Protein AF-A0A2A5DMH9-F1 (afdb_monomer)

Sequence (87 aa):
MIVYYEFLDFVEKVSIGTKKEDVESILGIPMICSQSTWVYDLVSSKGFPGIPPPSGVTVFTKIEIHFENNVVSRISRGWIDITSPNL

Structure (mmCIF, N/CA/C/O backbone):
data_AF-A0A2A5DMH9-F1
#
_entry.id   AF-A0A2A5DMH9-F1
#
loop_
_atom_site.group_PDB
_atom_site.id
_atom_site.type_symbol
_atom_site.label_atom_id
_atom_site.label_alt_id
_atom_site.label_comp_id
_atom_site.label_asym_id
_atom_site.label_entity_id
_atom_site.label_seq_id
_atom_site.pdbx_PDB_ins_code
_atom_site.Cartn_x
_atom_site.Cartn_y
_atom_site.Cartn_z
_atom_site.occupancy
_atom_site.B_iso_or_equiv
_atom_site.auth_seq_id
_atom_site.auth_comp_id
_atom_site.auth_asym_id
_atom_site.auth_atom_id
_atom_site.pdbx_PDB_model_num
ATOM 1 N N . MET A 1 1 ? 13.552 7.011 7.661 1.00 66.81 1 MET A N 1
ATOM 2 C CA . MET A 1 1 ? 12.809 6.942 6.386 1.00 66.81 1 MET A CA 1
ATOM 3 C C . MET A 1 1 ? 12.944 5.515 5.893 1.00 66.81 1 MET A C 1
ATOM 5 O O . MET A 1 1 ? 14.076 5.085 5.715 1.00 66.81 1 MET A O 1
ATOM 9 N N . ILE A 1 2 ? 11.831 4.790 5.797 1.00 82.00 2 ILE A N 1
ATOM 10 C CA . ILE A 1 2 ? 11.783 3.388 5.353 1.00 82.00 2 ILE A CA 1
ATOM 11 C C . ILE A 1 2 ? 12.185 3.346 3.871 1.00 82.00 2 ILE A C 1
ATOM 13 O O . ILE A 1 2 ? 11.747 4.209 3.101 1.00 82.00 2 ILE A O 1
ATOM 17 N N . VAL A 1 3 ? 13.058 2.416 3.476 1.00 90.19 3 VAL A N 1
ATOM 18 C CA . VAL A 1 3 ? 13.439 2.267 2.057 1.00 90.19 3 VAL A CA 1
ATOM 19 C C . VAL A 1 3 ? 12.421 1.413 1.300 1.00 90.19 3 VAL A C 1
ATOM 21 O O . VAL A 1 3 ? 11.615 0.718 1.908 1.00 90.19 3 VAL A O 1
ATOM 24 N N . TYR A 1 4 ? 12.459 1.446 -0.034 1.00 90.62 4 TYR A N 1
ATOM 25 C CA . TYR A 1 4 ? 11.459 0.793 -0.886 1.00 90.62 4 TYR A CA 1
ATOM 26 C C . TYR A 1 4 ? 11.195 -0.675 -0.513 1.00 90.62 4 TYR A C 1
ATOM 28 O O . TYR A 1 4 ? 10.060 -1.042 -0.238 1.00 90.62 4 TYR A O 1
ATOM 36 N N . TYR A 1 5 ? 12.244 -1.498 -0.436 1.00 88.88 5 TYR A N 1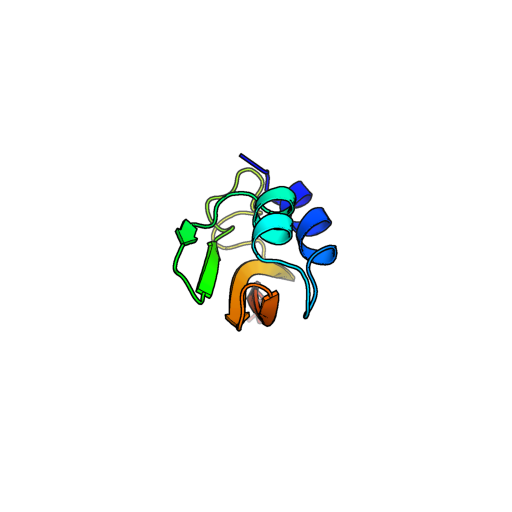
ATOM 37 C CA . TYR A 1 5 ? 12.103 -2.929 -0.154 1.00 88.88 5 TYR A CA 1
ATOM 38 C C . TYR A 1 5 ? 11.592 -3.218 1.265 1.00 88.88 5 TYR A C 1
ATOM 40 O O . TYR A 1 5 ? 10.744 -4.083 1.435 1.00 88.88 5 TYR A O 1
ATOM 48 N N . GLU A 1 6 ? 12.021 -2.443 2.266 1.00 90.88 6 GLU A N 1
ATOM 49 C CA . GLU A 1 6 ? 11.482 -2.554 3.630 1.00 90.88 6 GLU A CA 1
ATOM 50 C C . GLU A 1 6 ? 9.989 -2.203 3.665 1.00 90.88 6 GLU A C 1
ATOM 52 O O . GLU A 1 6 ? 9.208 -2.843 4.367 1.00 90.88 6 GLU A O 1
ATOM 57 N N . PHE A 1 7 ? 9.572 -1.204 2.880 1.00 93.31 7 PHE A N 1
ATOM 58 C CA . PHE A 1 7 ? 8.166 -0.833 2.775 1.00 93.31 7 PHE A CA 1
ATOM 59 C C . PHE A 1 7 ? 7.328 -1.975 2.192 1.00 93.31 7 PHE A C 1
ATOM 61 O O . PHE A 1 7 ? 6.230 -2.231 2.688 1.00 93.31 7 PHE A O 1
ATOM 68 N N . LEU A 1 8 ? 7.842 -2.680 1.175 1.00 91.81 8 LEU A N 1
ATOM 69 C CA . LEU A 1 8 ? 7.170 -3.850 0.599 1.00 91.81 8 LEU A CA 1
ATOM 70 C C . LEU A 1 8 ? 6.963 -4.965 1.634 1.00 91.81 8 LEU A C 1
ATOM 72 O O . LEU A 1 8 ? 5.905 -5.582 1.654 1.00 91.81 8 LEU A O 1
ATOM 76 N N . ASP A 1 9 ? 7.917 -5.183 2.536 1.00 92.38 9 ASP A N 1
ATOM 77 C CA . ASP A 1 9 ? 7.767 -6.191 3.594 1.00 92.38 9 ASP A CA 1
ATOM 78 C C . ASP A 1 9 ? 6.773 -5.753 4.682 1.00 92.38 9 ASP A C 1
ATOM 80 O O . ASP A 1 9 ? 6.071 -6.570 5.288 1.00 92.38 9 ASP A O 1
ATOM 84 N N . PHE A 1 10 ? 6.710 -4.454 4.976 1.00 93.50 10 PHE A N 1
ATOM 85 C CA . PHE A 1 10 ? 5.842 -3.922 6.026 1.00 93.50 10 PHE A CA 1
ATOM 86 C C . PHE A 1 10 ? 4.396 -3.746 5.580 1.00 93.50 10 PHE A C 1
ATOM 88 O O . PHE A 1 10 ? 3.490 -3.931 6.395 1.00 93.50 10 PHE A O 1
ATOM 95 N N . VAL A 1 11 ? 4.157 -3.436 4.306 1.00 93.56 11 VAL A N 1
ATOM 96 C CA . VAL A 1 11 ? 2.800 -3.221 3.788 1.00 93.56 11 VAL A CA 1
ATOM 97 C C . VAL A 1 11 ? 1.935 -4.478 3.863 1.00 93.56 11 VAL A C 1
ATOM 99 O O . VAL A 1 11 ? 0.728 -4.373 4.077 1.00 93.56 11 VAL A O 1
ATOM 102 N N . GLU A 1 12 ? 2.548 -5.660 3.813 1.00 92.69 12 GLU A N 1
ATOM 103 C CA . GLU A 1 12 ? 1.867 -6.948 3.995 1.00 92.69 12 GLU A CA 1
ATOM 104 C C . GLU A 1 12 ? 1.362 -7.173 5.432 1.00 92.69 12 GLU A C 1
ATOM 106 O O . GLU A 1 12 ? 0.488 -8.007 5.664 1.00 92.69 12 GLU A O 1
ATOM 111 N N . LYS A 1 13 ? 1.854 -6.404 6.414 1.00 94.44 13 LYS A N 1
ATOM 112 C CA . LYS A 1 13 ? 1.384 -6.464 7.812 1.00 94.44 13 LYS A CA 1
ATOM 113 C C . LYS A 1 13 ? 0.129 -5.624 8.053 1.00 94.44 13 LYS A C 1
ATOM 115 O O . LYS A 1 13 ? -0.491 -5.749 9.109 1.00 94.44 13 LYS A O 1
ATOM 120 N N . VAL A 1 14 ? -0.244 -4.761 7.107 1.00 95.62 14 VAL A N 1
ATOM 121 C CA . VAL A 1 14 ? -1.424 -3.900 7.218 1.00 95.62 14 VAL A CA 1
ATOM 122 C C . VAL A 1 14 ? -2.613 -4.555 6.528 1.00 95.62 14 VAL A C 1
ATOM 124 O O . VAL A 1 14 ? -2.568 -4.903 5.348 1.00 95.62 14 VAL A O 1
ATOM 127 N N . SER A 1 15 ? -3.713 -4.695 7.262 1.00 97.00 15 SER A N 1
ATOM 128 C CA . SER A 1 15 ? -4.934 -5.341 6.783 1.00 97.00 15 SER A CA 1
ATOM 129 C C . SER A 1 15 ? -6.176 -4.556 7.198 1.00 97.00 15 SER A C 1
ATOM 131 O O . SER A 1 15 ? -6.112 -3.603 7.975 1.00 97.00 15 SER A O 1
ATOM 133 N N . ILE A 1 16 ? -7.329 -4.924 6.638 1.00 97.00 16 ILE A N 1
ATOM 134 C CA . ILE A 1 16 ? -8.612 -4.350 7.058 1.00 97.00 16 ILE A CA 1
ATOM 135 C C . ILE A 1 16 ? -8.816 -4.658 8.548 1.00 97.00 16 ILE A C 1
ATOM 137 O O . ILE A 1 16 ? -8.633 -5.792 8.984 1.00 97.00 16 ILE A O 1
ATOM 141 N N . GLY A 1 17 ? -9.183 -3.639 9.322 1.00 97.38 17 GLY A N 1
ATOM 142 C CA . GLY A 1 17 ? -9.321 -3.705 10.777 1.00 97.38 17 GLY A CA 1
ATOM 143 C C . GLY A 1 17 ? -8.068 -3.311 11.566 1.00 97.38 17 GLY A C 1
ATOM 144 O O . GLY A 1 17 ? -8.181 -3.088 12.771 1.00 97.38 17 GLY A O 1
ATOM 145 N N . THR A 1 18 ? -6.896 -3.161 10.931 1.00 97.44 18 THR A N 1
ATOM 146 C CA . THR A 1 18 ? -5.697 -2.631 11.607 1.00 97.44 18 THR A CA 1
ATOM 147 C C . THR A 1 18 ? -5.978 -1.222 12.140 1.00 97.44 18 THR A C 1
ATOM 149 O O .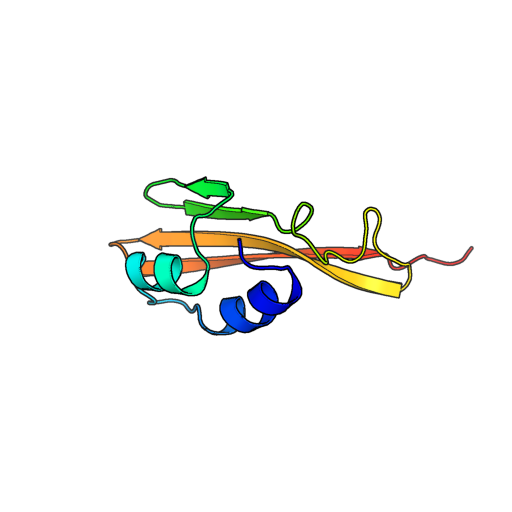 THR A 1 18 ? -6.609 -0.414 11.454 1.00 97.44 18 THR A O 1
ATOM 152 N N . LYS A 1 19 ? -5.540 -0.899 13.362 1.00 97.31 19 LYS 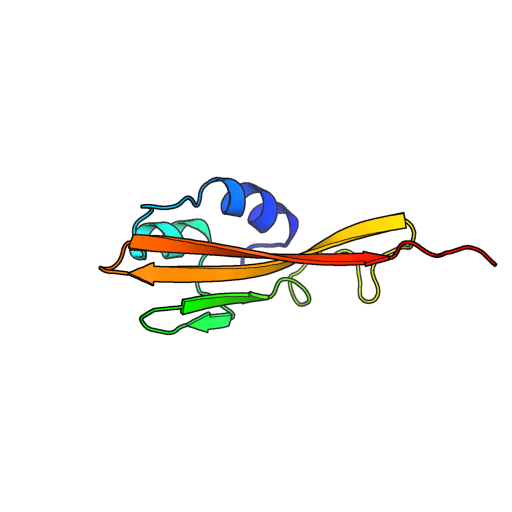A N 1
ATOM 153 C CA . LYS A 1 19 ? -5.750 0.443 13.922 1.00 97.31 19 LYS A CA 1
ATOM 154 C C . LYS A 1 19 ? -4.863 1.461 13.222 1.00 97.31 19 LYS A C 1
ATOM 156 O O . LYS A 1 19 ? -3.735 1.158 12.849 1.00 97.31 19 LYS A O 1
ATOM 161 N N . LYS A 1 20 ? -5.348 2.694 13.111 1.00 95.19 20 LYS A N 1
ATOM 162 C CA . LYS A 1 20 ? -4.614 3.808 12.498 1.00 95.19 20 LYS A CA 1
ATOM 163 C C . LYS A 1 20 ? -3.230 4.031 13.122 1.00 95.19 20 LYS A C 1
ATOM 165 O O . LYS A 1 20 ? -2.263 4.222 12.397 1.00 95.19 20 LYS A O 1
ATOM 170 N N . GLU A 1 21 ? -3.138 3.930 14.445 1.00 95.50 21 GLU A N 1
ATOM 171 C CA . GLU A 1 21 ? -1.879 4.045 15.198 1.00 95.50 21 GLU A CA 1
ATOM 172 C C . GLU A 1 21 ? -0.896 2.910 14.863 1.00 95.50 21 GLU A C 1
ATOM 174 O O . GLU A 1 21 ? 0.295 3.152 14.677 1.00 95.50 21 GLU A O 1
ATOM 179 N N . ASP A 1 22 ? -1.396 1.680 14.704 1.00 96.56 22 ASP A N 1
ATOM 180 C CA . ASP A 1 22 ? -0.570 0.535 14.311 1.00 96.56 22 ASP A CA 1
ATOM 181 C C . ASP A 1 22 ? -0.056 0.708 12.874 1.00 96.56 22 ASP A C 1
ATOM 183 O O . ASP A 1 22 ? 1.108 0.424 12.596 1.00 96.56 22 ASP A O 1
ATOM 187 N N . VAL A 1 23 ? -0.889 1.228 11.961 1.00 95.38 23 VAL A N 1
ATOM 188 C CA . VAL A 1 23 ? -0.462 1.548 10.586 1.00 95.38 23 VAL A CA 1
ATOM 189 C C . VAL A 1 23 ? 0.671 2.570 10.596 1.00 95.38 23 VAL A C 1
ATOM 191 O O . VAL A 1 23 ? 1.653 2.383 9.879 1.00 95.38 23 VAL A O 1
ATOM 194 N N . GLU A 1 24 ? 0.575 3.612 11.423 1.00 93.94 24 GLU A N 1
ATOM 195 C CA . GLU A 1 24 ? 1.642 4.607 11.575 1.00 93.94 24 GLU A CA 1
ATOM 196 C C . GLU A 1 24 ?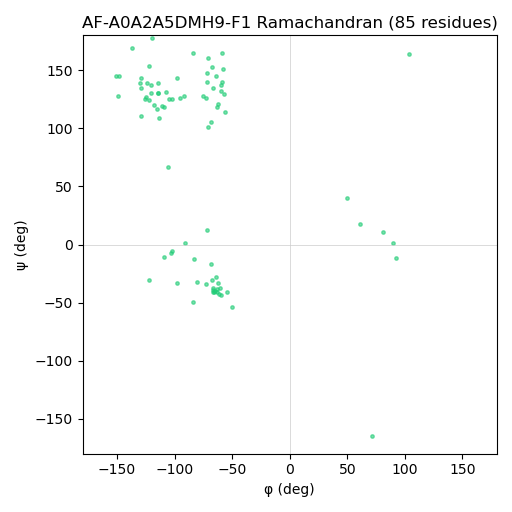 2.932 3.976 12.098 1.00 93.94 24 GLU A C 1
ATOM 198 O O . GLU A 1 24 ? 4.014 4.253 11.585 1.00 93.94 24 GLU A O 1
ATOM 203 N N . SER A 1 25 ? 2.825 3.078 13.080 1.00 94.00 25 SER A N 1
ATOM 204 C CA . SER A 1 25 ? 3.990 2.376 13.621 1.00 94.00 25 SER A CA 1
ATOM 205 C C . SER A 1 25 ? 4.629 1.415 12.613 1.00 94.00 25 SER A C 1
ATOM 207 O O . SER A 1 25 ? 5.833 1.175 12.700 1.00 94.00 25 SER A O 1
ATOM 209 N N . ILE A 1 26 ? 3.848 0.834 11.698 1.00 93.88 26 ILE A N 1
ATOM 210 C CA . ILE A 1 26 ? 4.327 -0.147 10.713 1.00 93.88 26 ILE A CA 1
ATOM 211 C C . ILE A 1 26 ? 4.921 0.551 9.483 1.00 93.88 26 ILE A C 1
ATOM 213 O O . ILE A 1 26 ? 6.016 0.203 9.045 1.00 93.88 26 ILE A O 1
ATOM 217 N N . LEU A 1 27 ? 4.196 1.514 8.910 1.00 93.25 27 LEU A N 1
ATOM 218 C CA . LEU A 1 27 ? 4.530 2.147 7.626 1.00 93.25 27 LEU A CA 1
ATOM 219 C C . LEU A 1 27 ? 5.145 3.539 7.774 1.00 93.25 27 LEU A C 1
ATOM 221 O O . LEU A 1 27 ? 5.598 4.125 6.789 1.00 93.25 27 LEU A O 1
ATOM 225 N N . GLY A 1 28 ? 5.169 4.080 8.988 1.00 91.31 28 GLY A N 1
ATOM 226 C CA . GLY A 1 28 ? 5.568 5.453 9.238 1.00 91.31 28 GLY A CA 1
ATOM 227 C C . GLY A 1 28 ? 4.536 6.465 8.742 1.00 91.31 28 GLY A C 1
ATOM 228 O O . GLY A 1 28 ? 3.377 6.156 8.442 1.00 91.31 28 GLY A O 1
ATOM 229 N N . ILE A 1 29 ? 4.996 7.711 8.652 1.00 90.75 29 ILE A N 1
ATOM 230 C CA . ILE A 1 29 ? 4.171 8.860 8.286 1.00 90.75 29 ILE A CA 1
ATOM 231 C C . ILE A 1 29 ? 3.902 8.837 6.770 1.00 90.75 29 ILE A C 1
ATOM 233 O O . ILE A 1 29 ? 4.857 8.763 5.990 1.00 90.75 29 ILE A O 1
ATOM 237 N N . PRO A 1 30 ? 2.633 8.920 6.331 1.00 92.81 30 PRO A N 1
ATOM 238 C CA . PRO A 1 30 ? 2.290 8.973 4.914 1.00 92.81 30 PRO A CA 1
ATOM 239 C C . PRO A 1 30 ? 2.688 10.310 4.279 1.00 92.81 30 PRO A C 1
ATOM 241 O O . PRO A 1 30 ? 2.813 11.331 4.954 1.00 92.81 30 PRO A O 1
ATOM 244 N N . MET A 1 31 ? 2.800 10.326 2.949 1.00 91.44 31 MET A N 1
ATOM 245 C CA . MET A 1 31 ? 3.018 11.562 2.191 1.00 91.44 31 MET A CA 1
ATOM 246 C C . MET A 1 31 ? 1.801 12.490 2.279 1.00 91.44 31 MET A C 1
ATOM 248 O O . MET A 1 31 ? 1.947 13.700 2.433 1.00 91.44 31 MET A O 1
ATOM 252 N N . ILE A 1 32 ? 0.596 11.917 2.207 1.00 91.62 32 ILE A N 1
ATOM 253 C CA . ILE A 1 32 ? -0.658 12.637 2.444 1.00 91.62 32 ILE A CA 1
ATOM 254 C C . ILE A 1 32 ? -1.305 12.037 3.685 1.00 91.62 32 ILE A C 1
ATOM 256 O O . ILE A 1 32 ? -1.690 10.868 3.686 1.00 91.62 32 ILE A O 1
ATOM 260 N N . CYS A 1 33 ? -1.443 12.851 4.730 1.00 93.19 33 CYS A N 1
ATOM 261 C CA . CYS A 1 33 ? -2.047 12.462 5.998 1.00 93.19 33 CYS A CA 1
ATOM 262 C C . CYS A 1 33 ? -3.362 13.220 6.209 1.00 93.19 33 CYS A C 1
ATOM 264 O O . CYS A 1 33 ? -3.354 14.422 6.470 1.00 93.19 33 CYS A O 1
ATOM 266 N N . SER A 1 34 ? -4.499 12.530 6.107 1.00 93.50 34 SER A N 1
ATOM 267 C CA . SER A 1 34 ? -5.807 13.072 6.495 1.00 93.50 34 SER A CA 1
ATOM 268 C C . SER A 1 34 ? -6.455 12.246 7.614 1.00 93.50 34 SER A C 1
ATOM 270 O O . SER A 1 34 ? -5.907 11.240 8.082 1.00 93.50 34 SER A O 1
ATOM 272 N N . GLN A 1 35 ? -7.628 12.668 8.095 1.00 90.88 35 GLN A N 1
ATOM 273 C CA . GLN A 1 35 ? -8.345 11.909 9.123 1.00 90.88 35 GLN A CA 1
ATOM 274 C C . GLN A 1 35 ? -8.820 10.543 8.614 1.00 90.88 35 GLN A C 1
ATOM 276 O O . GLN A 1 35 ? -8.675 9.557 9.334 1.00 90.88 35 GLN A O 1
ATOM 281 N N . SER A 1 36 ? -9.313 10.473 7.379 1.00 94.81 36 SER A N 1
ATOM 282 C CA . SER A 1 36 ? -9.953 9.283 6.811 1.00 94.81 36 SER A CA 1
ATOM 283 C C . SER A 1 36 ? -9.132 8.589 5.732 1.00 94.81 36 SER A C 1
ATOM 285 O O . SER A 1 36 ? -9.509 7.511 5.289 1.00 94.81 36 SER A O 1
ATOM 287 N N . THR A 1 37 ? -8.052 9.184 5.227 1.00 96.94 37 THR A N 1
ATOM 288 C CA . THR A 1 37 ? -7.290 8.611 4.106 1.00 96.94 37 THR A CA 1
ATOM 289 C C . THR A 1 37 ? -5.816 8.968 4.189 1.00 96.94 37 THR A C 1
ATOM 291 O O . THR A 1 37 ? -5.462 10.146 4.303 1.00 96.94 37 THR A O 1
ATOM 294 N N . TRP A 1 38 ? -4.961 7.955 4.113 1.00 97.19 38 TRP A N 1
ATOM 295 C CA . TRP A 1 38 ? -3.511 8.082 4.052 1.00 97.19 38 TRP A CA 1
ATOM 296 C C . TRP A 1 38 ? -2.985 7.596 2.716 1.00 97.19 38 TRP A C 1
ATOM 298 O O . TRP A 1 38 ? -3.429 6.568 2.211 1.00 97.19 38 TRP A O 1
ATOM 308 N N . VAL A 1 39 ? -2.023 8.326 2.161 1.00 96.38 39 VAL A N 1
ATOM 309 C CA . VAL A 1 39 ? -1.383 7.978 0.891 1.00 96.38 39 VAL A CA 1
ATOM 310 C C . VAL A 1 39 ? 0.120 7.893 1.076 1.00 96.38 39 VAL A C 1
ATOM 312 O O . VAL A 1 39 ? 0.755 8.852 1.520 1.00 96.38 39 VAL A O 1
ATOM 315 N N . TYR A 1 40 ? 0.681 6.766 0.663 1.00 94.56 40 TYR A N 1
ATOM 316 C CA . TYR A 1 40 ? 2.113 6.544 0.570 1.00 94.56 40 TYR A CA 1
ATOM 317 C C . TYR A 1 40 ? 2.482 6.455 -0.907 1.00 94.56 40 TYR A C 1
ATOM 319 O O . TYR A 1 40 ? 1.979 5.588 -1.624 1.00 94.56 40 TYR A O 1
ATOM 327 N N . ASP A 1 41 ? 3.337 7.372 -1.347 1.00 93.06 41 ASP A N 1
ATOM 328 C CA . ASP A 1 41 ? 3.962 7.346 -2.665 1.00 93.06 41 ASP A CA 1
ATOM 329 C C . ASP A 1 41 ? 5.396 6.834 -2.502 1.00 93.06 41 ASP A C 1
ATOM 331 O O . ASP A 1 41 ? 6.163 7.347 -1.683 1.00 93.06 41 ASP A O 1
ATOM 335 N N . LEU A 1 42 ? 5.728 5.782 -3.244 1.00 91.50 42 LEU A N 1
ATOM 336 C CA . LEU A 1 42 ? 7.009 5.090 -3.164 1.00 91.50 42 LEU A CA 1
ATOM 337 C C . LEU A 1 42 ? 7.954 5.458 -4.304 1.00 91.50 42 LEU A C 1
ATOM 339 O O . LEU A 1 42 ? 9.113 5.045 -4.292 1.00 91.50 42 LEU A O 1
ATOM 343 N N . VAL A 1 43 ? 7.491 6.244 -5.277 1.00 88.94 43 VAL A N 1
ATOM 344 C CA . VAL A 1 43 ? 8.269 6.616 -6.463 1.00 88.94 43 VAL A CA 1
ATOM 345 C C . VAL A 1 43 ? 9.519 7.417 -6.079 1.00 88.94 43 VAL A C 1
ATOM 347 O O . VAL A 1 43 ? 10.571 7.275 -6.700 1.00 88.94 43 VAL A O 1
ATOM 350 N N . SER A 1 44 ? 9.437 8.215 -5.010 1.00 85.00 44 SER A N 1
ATOM 351 C CA . SER A 1 44 ? 10.573 8.958 -4.448 1.00 85.00 44 SER A CA 1
ATOM 352 C C . SER A 1 44 ? 11.344 8.199 -3.361 1.00 85.00 44 SER A C 1
ATOM 354 O O . SER A 1 44 ? 12.277 8.753 -2.773 1.00 85.00 44 SER A O 1
ATOM 356 N N . SER A 1 45 ? 10.962 6.962 -3.032 1.00 87.12 45 SER A N 1
ATOM 357 C CA . SER A 1 45 ? 11.631 6.191 -1.984 1.00 87.12 45 SER A CA 1
ATOM 358 C C . SER A 1 45 ? 13.017 5.739 -2.436 1.00 87.12 45 SER A C 1
ATOM 360 O O . SER A 1 45 ? 13.230 5.280 -3.560 1.00 87.12 45 SER A O 1
ATOM 362 N N . LYS A 1 46 ? 13.987 5.801 -1.521 1.00 87.12 46 LYS A N 1
ATOM 363 C CA . LYS A 1 46 ? 15.317 5.233 -1.763 1.00 87.12 46 LYS A CA 1
ATOM 364 C C . LYS A 1 46 ? 15.182 3.740 -2.089 1.00 87.12 46 LYS A C 1
ATOM 366 O O . LYS A 1 46 ? 14.551 3.002 -1.337 1.00 87.12 46 LYS A O 1
ATOM 371 N N . GLY A 1 47 ? 15.805 3.303 -3.183 1.00 85.25 47 GLY A N 1
ATOM 372 C CA . GLY A 1 47 ? 15.747 1.912 -3.647 1.00 85.25 47 GLY A CA 1
ATOM 373 C C . GLY A 1 47 ? 14.588 1.597 -4.597 1.00 85.25 47 GLY A C 1
ATOM 374 O O . GLY A 1 47 ? 14.484 0.449 -5.021 1.00 85.25 47 GLY A O 1
ATOM 375 N N . PHE A 1 48 ? 13.756 2.583 -4.956 1.00 88.38 48 PHE A N 1
ATOM 376 C CA . PHE A 1 48 ? 12.774 2.440 -6.031 1.00 88.38 48 PHE A CA 1
ATOM 377 C C . PHE A 1 48 ? 13.484 2.088 -7.359 1.00 88.38 48 PHE A C 1
ATOM 379 O O . PHE A 1 48 ? 14.541 2.662 -7.639 1.00 88.38 48 PHE A O 1
ATOM 386 N N . PRO A 1 49 ? 12.943 1.177 -8.194 1.00 83.06 49 PRO A N 1
ATOM 387 C CA . PRO A 1 49 ? 13.645 0.611 -9.356 1.00 83.06 49 PRO A CA 1
ATOM 388 C C . PRO A 1 49 ? 13.847 1.569 -10.550 1.00 83.06 49 PRO A C 1
ATOM 390 O O . PRO A 1 49 ? 14.259 1.127 -11.617 1.00 83.06 49 PRO A O 1
ATOM 393 N N . GLY A 1 50 ? 13.618 2.874 -10.378 1.00 75.50 50 GLY A N 1
ATOM 394 C CA . GLY A 1 50 ? 13.817 3.905 -11.402 1.00 75.50 50 GLY A CA 1
ATOM 395 C C . GLY A 1 50 ? 12.519 4.406 -12.038 1.00 75.50 50 GLY A C 1
ATOM 396 O O . GLY A 1 50 ? 11.465 3.794 -11.894 1.00 75.50 50 GLY A O 1
ATOM 397 N N . ILE A 1 51 ? 12.596 5.558 -12.717 1.00 72.56 51 ILE A N 1
ATOM 398 C CA . ILE A 1 51 ? 11.472 6.214 -13.403 1.00 72.56 51 ILE A CA 1
ATOM 399 C C . ILE A 1 51 ? 11.908 6.538 -14.846 1.00 72.56 51 ILE A C 1
ATOM 401 O O . ILE A 1 51 ? 12.745 7.425 -15.023 1.00 72.56 51 ILE A O 1
ATOM 405 N N . PRO A 1 52 ? 11.361 5.869 -15.877 1.00 67.50 52 PRO A N 1
ATOM 406 C CA . PRO A 1 52 ? 10.455 4.727 -15.782 1.00 67.50 52 PRO A CA 1
ATOM 407 C C . PRO A 1 52 ? 11.164 3.483 -15.211 1.00 67.50 52 PRO A C 1
ATOM 409 O O . PRO A 1 52 ? 12.382 3.356 -15.360 1.00 67.50 52 PRO A O 1
ATOM 412 N N . PRO A 1 53 ? 10.433 2.565 -14.558 1.00 70.81 53 PRO A N 1
ATOM 413 C CA . PRO A 1 53 ? 10.997 1.275 -14.186 1.00 70.81 53 PRO A CA 1
ATOM 414 C C . PRO A 1 53 ? 11.500 0.475 -15.410 1.00 70.81 53 PRO A C 1
ATOM 416 O O . PRO A 1 53 ? 11.180 0.813 -16.552 1.00 70.81 53 PRO A O 1
ATOM 419 N N . PRO A 1 54 ? 12.316 -0.576 -15.211 1.00 74.38 54 PRO A N 1
ATOM 420 C CA . PRO A 1 54 ? 12.794 -1.409 -16.312 1.00 74.38 54 PRO A CA 1
ATOM 421 C C . PRO A 1 54 ? 11.632 -2.038 -17.099 1.00 74.38 54 PRO A C 1
ATOM 423 O O . PRO A 1 54 ? 10.567 -2.309 -1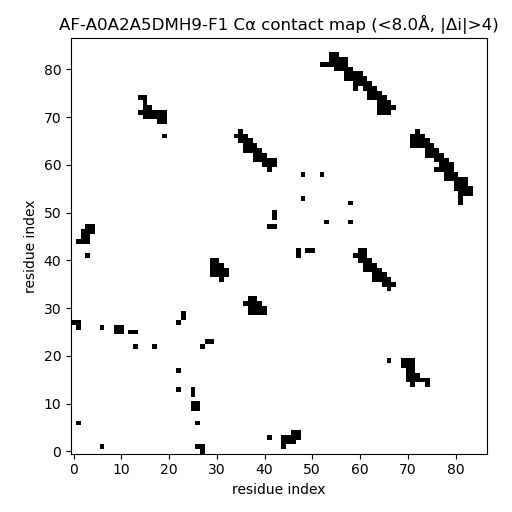6.550 1.00 74.38 54 PRO A O 1
ATOM 426 N N . SER A 1 55 ? 11.825 -2.304 -18.391 1.00 78.00 55 SER A N 1
ATOM 427 C CA . SER A 1 55 ? 10.835 -3.048 -19.179 1.00 78.00 55 SER A CA 1
ATOM 428 C C . SER A 1 55 ? 10.667 -4.480 -18.659 1.00 78.00 55 SER A C 1
ATOM 430 O O . SER A 1 55 ? 11.634 -5.123 -18.253 1.00 78.00 55 SER A O 1
ATOM 432 N N . GLY A 1 56 ? 9.442 -4.999 -18.727 1.00 77.75 56 GLY A N 1
ATOM 433 C CA . GLY A 1 56 ? 9.093 -6.363 -18.330 1.00 77.75 56 GLY A CA 1
ATOM 434 C C . GLY A 1 56 ? 8.885 -6.558 -16.827 1.00 77.75 56 GLY A C 1
ATOM 435 O O . GLY A 1 56 ? 8.791 -7.702 -16.388 1.00 77.75 56 GLY A O 1
ATOM 436 N N . VAL A 1 57 ? 8.817 -5.480 -16.039 1.00 80.19 57 VAL A N 1
ATOM 437 C CA . VAL A 1 57 ? 8.514 -5.546 -14.603 1.00 80.19 57 VAL A CA 1
ATOM 438 C C . VAL A 1 57 ? 7.315 -4.684 -14.232 1.00 80.19 57 VAL A C 1
ATOM 440 O O . VAL A 1 57 ? 7.167 -3.543 -14.671 1.00 80.19 57 VAL A O 1
ATOM 443 N N . THR A 1 58 ? 6.491 -5.246 -13.351 1.00 84.25 58 THR A N 1
ATOM 444 C CA . THR A 1 58 ? 5.440 -4.538 -12.630 1.00 84.25 58 THR A CA 1
ATOM 445 C C . THR A 1 58 ? 6.002 -4.043 -11.302 1.00 84.25 58 THR A C 1
ATOM 447 O O . THR A 1 58 ? 6.577 -4.811 -10.531 1.00 84.25 58 THR A O 1
ATOM 450 N N . VAL A 1 59 ? 5.845 -2.754 -11.025 1.00 89.50 59 VAL A N 1
ATOM 451 C CA . VAL A 1 59 ? 6.453 -2.081 -9.876 1.00 89.50 59 VAL A CA 1
ATOM 452 C C . VAL A 1 59 ? 5.376 -1.476 -8.992 1.00 89.50 59 VAL A C 1
ATOM 454 O O . VAL A 1 59 ? 4.496 -0.762 -9.471 1.00 89.50 59 VAL A O 1
ATOM 457 N N . PHE A 1 60 ? 5.457 -1.740 -7.689 1.00 91.69 60 PHE A N 1
ATOM 458 C CA . PHE A 1 60 ? 4.571 -1.134 -6.699 1.0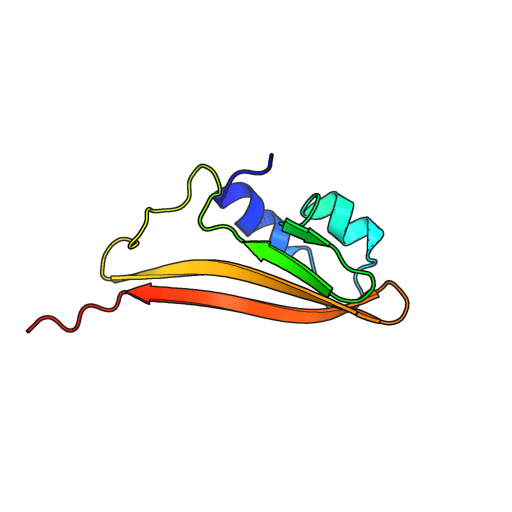0 91.69 60 PHE A CA 1
ATOM 459 C C . PHE A 1 60 ? 4.935 0.332 -6.507 1.00 91.69 60 PHE A C 1
ATOM 461 O O . PHE A 1 60 ? 6.096 0.627 -6.221 1.00 91.69 60 PHE A O 1
ATOM 468 N N . THR A 1 61 ? 3.979 1.245 -6.653 1.00 92.69 61 THR A N 1
ATOM 469 C CA . THR A 1 61 ? 4.266 2.690 -6.653 1.00 92.69 61 THR A CA 1
ATOM 470 C C . THR A 1 61 ? 3.512 3.465 -5.596 1.00 92.69 61 THR A C 1
ATOM 472 O O . THR A 1 61 ? 4.016 4.472 -5.108 1.00 92.69 61 THR A O 1
ATOM 475 N N . LYS A 1 62 ? 2.316 3.011 -5.226 1.00 94.00 62 LYS A N 1
ATOM 476 C CA . LYS A 1 62 ? 1.444 3.750 -4.318 1.00 94.00 62 LYS A CA 1
ATOM 477 C C . LYS A 1 62 ? 0.613 2.795 -3.479 1.00 94.00 62 LYS A C 1
ATOM 479 O O . LYS A 1 62 ? 0.116 1.786 -3.978 1.00 94.00 62 LYS A O 1
ATOM 484 N N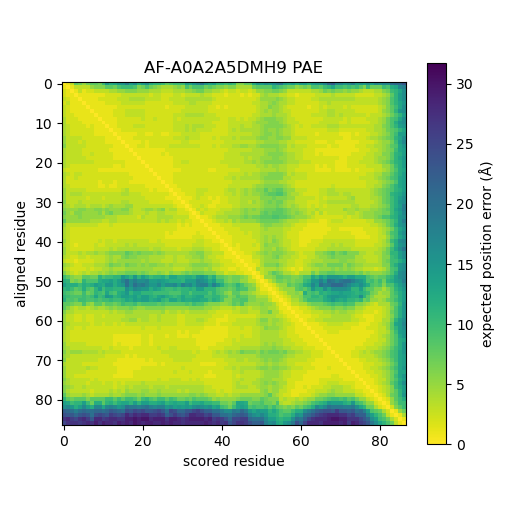 . ILE A 1 63 ? 0.356 3.175 -2.236 1.00 95.81 63 ILE A N 1
ATOM 485 C CA . ILE A 1 63 ? -0.743 2.616 -1.451 1.00 95.81 63 IL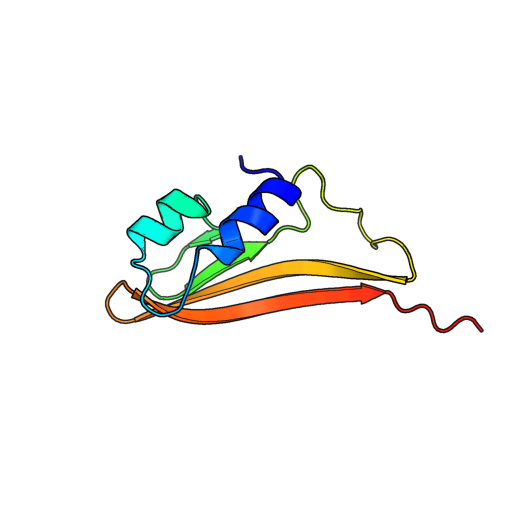E A CA 1
ATOM 486 C C . ILE A 1 63 ? -1.578 3.731 -0.843 1.00 95.81 63 ILE A C 1
ATOM 488 O O . ILE A 1 63 ? -1.066 4.746 -0.373 1.00 95.81 63 ILE A O 1
ATOM 492 N N . GLU A 1 64 ? -2.885 3.531 -0.874 1.00 97.31 64 GLU A N 1
ATOM 493 C CA . GLU A 1 64 ? -3.873 4.407 -0.273 1.00 97.31 64 GLU A CA 1
ATOM 494 C C . GLU A 1 64 ? -4.702 3.606 0.729 1.00 97.31 64 GLU A C 1
ATOM 496 O O . GLU A 1 64 ? -5.254 2.553 0.403 1.00 97.31 64 GLU A O 1
ATOM 501 N N . ILE A 1 65 ? -4.738 4.085 1.967 1.00 97.56 65 ILE A N 1
ATOM 502 C CA . ILE A 1 65 ? -5.365 3.420 3.105 1.00 97.56 65 ILE A CA 1
ATOM 503 C C . ILE A 1 65 ? -6.484 4.324 3.601 1.00 97.56 65 ILE A C 1
ATOM 505 O O . ILE A 1 65 ? -6.232 5.458 4.005 1.00 97.56 65 ILE A O 1
ATOM 509 N N . HIS A 1 66 ? -7.714 3.826 3.582 1.00 97.69 66 HIS A N 1
ATOM 510 C CA . HIS A 1 66 ? -8.863 4.529 4.136 1.00 97.69 66 HIS A CA 1
ATOM 511 C C . HIS A 1 66 ? -9.164 4.023 5.542 1.00 97.69 66 HIS A C 1
ATOM 513 O O . HIS A 1 66 ? -9.052 2.827 5.821 1.00 97.69 66 HIS A O 1
ATOM 519 N N . PHE A 1 67 ? -9.574 4.946 6.404 1.00 97.44 67 PHE A N 1
ATOM 520 C CA . PHE A 1 67 ? -9.916 4.685 7.790 1.00 97.44 67 PHE A CA 1
ATOM 521 C C . PHE A 1 67 ? -11.361 5.070 8.072 1.00 97.44 67 PHE A C 1
ATOM 523 O O . PHE A 1 67 ? -11.807 6.159 7.708 1.00 97.44 67 PHE A O 1
ATOM 530 N N . GLU A 1 68 ? -12.048 4.209 8.811 1.00 97.38 68 GLU A N 1
ATOM 531 C CA . GLU A 1 68 ? -13.346 4.478 9.425 1.00 97.38 68 GLU A CA 1
ATOM 532 C C . GLU A 1 68 ? -13.250 4.090 10.899 1.00 97.38 68 GLU A C 1
ATOM 534 O O . GLU A 1 68 ? -12.687 3.050 11.225 1.00 97.38 68 GLU A O 1
ATOM 539 N N . ASN A 1 69 ? -13.744 4.932 11.811 1.00 95.94 69 ASN A N 1
ATOM 540 C CA . ASN A 1 69 ? -13.656 4.687 13.260 1.00 95.94 69 ASN A CA 1
ATOM 541 C C . ASN A 1 69 ? -12.231 4.325 13.746 1.00 95.94 69 ASN A C 1
ATOM 543 O O . ASN A 1 69 ? -12.055 3.449 14.588 1.00 95.94 69 ASN A O 1
ATOM 547 N N . ASN A 1 70 ? -11.210 5.002 13.204 1.00 95.69 70 ASN A N 1
ATOM 548 C CA . ASN A 1 70 ? -9.784 4.788 13.499 1.00 95.69 70 ASN A CA 1
ATOM 549 C C . ASN A 1 70 ? -9.230 3.391 13.160 1.00 95.69 70 ASN A C 1
ATOM 551 O O . ASN A 1 70 ? -8.139 3.043 13.618 1.00 95.69 70 ASN A O 1
ATOM 555 N N . VAL A 1 71 ? -9.921 2.613 12.326 1.00 97.38 71 VAL A N 1
ATOM 556 C CA . VAL A 1 71 ? -9.420 1.341 11.786 1.00 97.38 71 VAL A CA 1
ATOM 557 C C . VAL A 1 71 ? -9.413 1.363 10.264 1.00 97.38 71 VAL A C 1
ATOM 559 O O . VAL A 1 71 ? -10.185 2.090 9.643 1.00 97.38 71 VAL A O 1
ATOM 562 N N . VAL A 1 72 ? -8.529 0.578 9.652 1.00 97.75 72 VAL A N 1
ATOM 563 C CA . VAL A 1 72 ? -8.453 0.437 8.196 1.00 97.75 72 VAL A CA 1
ATOM 564 C C . VAL A 1 72 ? -9.753 -0.171 7.677 1.00 97.75 72 VAL A C 1
ATOM 566 O O . VAL A 1 72 ? -10.084 -1.306 8.016 1.00 97.75 72 VAL A O 1
ATOM 569 N N . SER A 1 73 ? -10.468 0.559 6.827 1.00 98.06 73 SER A N 1
ATOM 570 C CA . SER A 1 73 ? -11.687 0.079 6.166 1.00 98.06 73 SER A CA 1
ATOM 571 C C . SER A 1 73 ? -11.411 -0.414 4.747 1.00 98.06 73 SER A C 1
ATOM 573 O O . SER A 1 73 ? -12.040 -1.363 4.280 1.00 98.06 73 SER A O 1
ATOM 575 N N . ARG A 1 74 ? -10.443 0.199 4.056 1.00 97.56 74 ARG A N 1
ATOM 576 C CA . ARG A 1 74 ? -10.109 -0.125 2.666 1.00 97.56 74 ARG A CA 1
ATOM 577 C C . ARG A 1 74 ? -8.640 0.139 2.370 1.00 97.56 74 ARG A C 1
ATOM 579 O O . ARG A 1 74 ? -8.071 1.118 2.839 1.00 97.56 74 ARG A O 1
ATOM 586 N N . ILE A 1 75 ? -8.060 -0.706 1.522 1.00 97.38 75 ILE A N 1
ATOM 587 C CA . ILE A 1 75 ? -6.700 -0.550 1.005 1.00 97.38 75 ILE A CA 1
ATOM 588 C C . ILE A 1 75 ? -6.749 -0.585 -0.523 1.00 97.38 75 ILE A C 1
ATOM 590 O O . ILE A 1 75 ? -7.250 -1.546 -1.108 1.00 97.38 75 ILE A O 1
ATOM 594 N N . SER A 1 76 ? -6.203 0.443 -1.163 1.00 96.69 76 SER A N 1
ATOM 595 C CA . SER A 1 76 ? -6.053 0.543 -2.615 1.00 96.69 76 SER A CA 1
ATOM 596 C C . SER A 1 76 ? -4.565 0.546 -2.966 1.00 96.69 76 SER A C 1
ATOM 598 O O . SER A 1 76 ? -3.782 1.291 -2.381 1.00 96.69 76 SER A O 1
ATOM 600 N N . ARG A 1 77 ? -4.165 -0.303 -3.914 1.00 94.12 77 ARG A N 1
ATOM 601 C CA . ARG A 1 77 ? -2.766 -0.528 -4.306 1.00 94.12 77 ARG A CA 1
ATOM 602 C C . ARG A 1 77 ? -2.544 -0.064 -5.743 1.00 94.12 77 ARG A C 1
ATOM 604 O O . ARG A 1 77 ? -3.325 -0.417 -6.623 1.00 94.12 77 ARG A O 1
ATOM 611 N N . GLY A 1 78 ? -1.503 0.730 -5.958 1.00 91.94 78 GLY A N 1
ATOM 612 C CA . GLY A 1 78 ? -1.094 1.257 -7.254 1.00 91.94 78 GLY A CA 1
ATOM 613 C C . GLY A 1 78 ? 0.170 0.568 -7.754 1.00 91.94 78 GLY A C 1
ATOM 614 O O . GLY A 1 78 ? 1.156 0.454 -7.023 1.00 91.94 78 GLY A O 1
ATOM 615 N N . TRP A 1 79 ? 0.124 0.138 -9.010 1.00 90.56 79 TRP A N 1
ATOM 616 C CA . TRP A 1 79 ? 1.225 -0.513 -9.706 1.00 90.56 79 TRP A CA 1
ATOM 617 C C . TRP A 1 79 ? 1.456 0.189 -11.042 1.00 90.56 79 TRP A C 1
ATOM 619 O O . TRP A 1 79 ? 0.498 0.614 -11.689 1.00 90.56 79 TRP A O 1
ATOM 629 N N . ILE A 1 80 ? 2.714 0.305 -11.453 1.00 87.06 80 ILE A N 1
ATOM 630 C CA . ILE A 1 80 ? 3.084 0.649 -12.827 1.00 87.06 80 ILE A CA 1
ATOM 631 C C . ILE A 1 80 ? 3.564 -0.632 -13.489 1.00 87.06 80 ILE A C 1
ATOM 633 O O . ILE A 1 80 ? 4.470 -1.284 -12.975 1.00 87.06 80 ILE A O 1
ATOM 637 N N . ASP A 1 81 ? 2.967 -0.973 -14.623 1.00 80.81 81 ASP A N 1
ATOM 638 C CA . ASP A 1 81 ? 3.394 -2.096 -15.443 1.00 80.81 81 ASP A CA 1
ATOM 639 C C . ASP A 1 81 ? 4.032 -1.572 -16.728 1.00 80.81 81 ASP A C 1
ATOM 641 O O . ASP A 1 81 ? 3.387 -0.862 -17.502 1.00 80.81 81 ASP A O 1
ATOM 645 N N . ILE A 1 82 ? 5.311 -1.884 -16.935 1.00 70.38 82 ILE A N 1
ATOM 646 C CA . ILE A 1 82 ? 6.014 -1.565 -18.182 1.00 70.38 82 ILE A CA 1
ATOM 647 C C . ILE A 1 82 ? 6.167 -2.855 -18.966 1.00 70.38 82 ILE A C 1
ATOM 649 O O . ILE A 1 82 ? 7.262 -3.367 -19.191 1.00 70.38 82 ILE A O 1
ATOM 653 N N . THR A 1 83 ? 5.041 -3.396 -19.418 1.00 64.06 83 THR A N 1
ATOM 654 C CA . THR A 1 83 ? 5.049 -4.331 -20.536 1.00 64.06 83 THR A CA 1
ATOM 655 C C . THR A 1 83 ? 5.376 -3.526 -21.785 1.00 64.06 83 THR A C 1
ATOM 657 O O . THR A 1 83 ? 4.508 -2.838 -22.319 1.00 64.06 83 THR A O 1
ATOM 660 N N . SER A 1 84 ? 6.615 -3.570 -22.269 1.00 52.28 84 SER A N 1
ATOM 661 C CA . SER A 1 84 ? 6.850 -3.180 -23.659 1.00 52.28 84 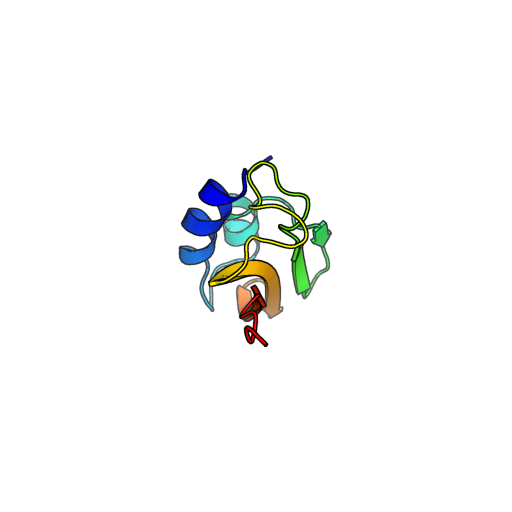SER A CA 1
ATOM 662 C C . SER A 1 84 ? 6.076 -4.163 -24.545 1.00 52.28 84 SER A C 1
ATOM 664 O O . SER A 1 84 ? 6.389 -5.356 -24.499 1.00 52.28 84 SER A O 1
ATOM 666 N N . PRO A 1 85 ? 5.122 -3.734 -25.391 1.00 46.59 85 PRO A N 1
ATOM 667 C CA . PRO A 1 85 ? 4.939 -4.443 -26.637 1.00 46.59 85 PRO A CA 1
ATOM 668 C C . PRO A 1 85 ? 6.206 -4.131 -27.434 1.00 46.59 85 PRO A C 1
ATOM 670 O O . PRO A 1 85 ? 6.409 -3.004 -27.876 1.00 46.59 85 PRO A O 1
ATOM 673 N N . ASN A 1 86 ? 7.120 -5.093 -27.546 1.00 44.19 86 ASN A N 1
ATOM 674 C CA . ASN A 1 86 ? 8.082 -5.022 -28.638 1.00 44.19 86 ASN A CA 1
ATOM 675 C C . ASN A 1 86 ? 7.261 -4.938 -29.921 1.00 44.19 86 ASN A C 1
ATOM 677 O O . ASN A 1 86 ? 6.555 -5.903 -30.206 1.00 44.19 86 ASN A O 1
ATOM 681 N N . LEU A 1 87 ? 7.342 -3.814 -30.629 1.00 38.78 87 LEU A N 1
ATOM 682 C CA . LEU A 1 87 ? 7.342 -3.711 -32.088 1.00 38.78 87 LEU A CA 1
ATOM 683 C C . LEU A 1 87 ? 7.907 -2.340 -32.477 1.00 38.78 87 LEU A C 1
ATOM 685 O O . LEU A 1 87 ? 7.283 -1.318 -32.117 1.00 38.78 87 LEU A O 1
#

Foldseek 3Di:
DQADVQQVVLVVVADFFAFLVVCCVRNNAAPDDDPFKGKHFNQPGHPQCDVVHDAPDKGWGMKMFTDDPRTTHDIDTDIDHRHDPDD

Radius of gyration: 14.16 Å; Cα contacts (8 Å, |Δi|>4): 143; chains: 1; bounding box: 29×20×47 Å

Mean predicted aligned error: 5.15 Å

Secondary structure (DSSP, 8-state):
---HHHHHHHHTT--TT-BHHHHHHHH-S-SEE-SSEEEEE-TTSTT---SSPPTT-EEEEEEEEEEETTEEEEEEEEEEE------

Solvent-accessible surface area (backbone atoms only — not comparable to full-atom values): 5140 Å² total; per-residue (Å²): 133,79,37,36,69,58,45,61,64,37,55,75,74,62,50,77,64,40,41,52,68,57,48,38,74,60,71,45,83,46,80,42,77,56,94,44,43,34,30,39,69,36,76,84,28,58,79,42,80,53,89,76,53,57,76,75,43,74,42,81,35,34,42,37,41,30,38,53,97,62,17,28,68,46,78,48,79,39,69,48,72,35,71,68,79,89,127

Nearest PDB structures (foldseek):
  3woc-assembly1_A  TM=6.574E-01  e=2.209E+00  Sus scrofa
  3aqg-assembly2_B  TM=5.842E-01  e=3.259E+00  Homo sapiens

pLDDT: mean 88.21, std 12.33, range [38.78, 98.06]